Protein AF-A0A920NLA9-F1 (afdb_monomer_lite)

Secondary structure (DSSP, 8-state):
-HHHHHHHHHHHHHHHHHHHHTT-HHHHHHHHHHHHHHHHHHHHHHHHHHHHHHHHHHHHHHHHHHHHHS---

Foldseek 3Di:
DVVLVVVLVVLLCVLVVQCVVVVHNVRSVVSCVVSVVVSVVSVVVVVVVVVVVVVVVVVVVCVVVVCVVCVPD

pLDDT: mean 92.41, std 7.72, range [56.66, 98.12]

Sequence (73 aa):
MTGGHIALLAILSFMAIFADMFHSVFAGLGVALISVPLAVAISGLEIIVIIVQAYVFTLLSAVFIGMAINVHH

Radius of gyration: 20.7 Å; chains: 1; bounding box: 46×11×59 Å

Structure (mmCIF, N/CA/C/O backbone):
data_AF-A0A920NLA9-F1
#
_entry.id   AF-A0A920NLA9-F1
#
loop_
_atom_site.group_PDB
_atom_site.id
_atom_site.type_symbol
_atom_site.label_atom_id
_atom_site.label_alt_id
_atom_site.label_comp_id
_atom_site.label_asym_id
_atom_site.label_entity_id
_atom_site.label_seq_id
_atom_site.pdbx_PDB_ins_code
_atom_site.Cartn_x
_atom_site.Cartn_y
_atom_site.Cartn_z
_atom_site.occupancy
_atom_site.B_iso_or_equiv
_atom_site.auth_seq_id
_atom_site.auth_comp_id
_atom_site.auth_asym_id
_atom_site.auth_atom_id
_atom_site.pdbx_PDB_model_num
ATOM 1 N N . MET A 1 1 ? -9.832 -0.713 3.194 1.00 82.38 1 MET A N 1
ATOM 2 C CA . MET A 1 1 ? -8.858 -1.708 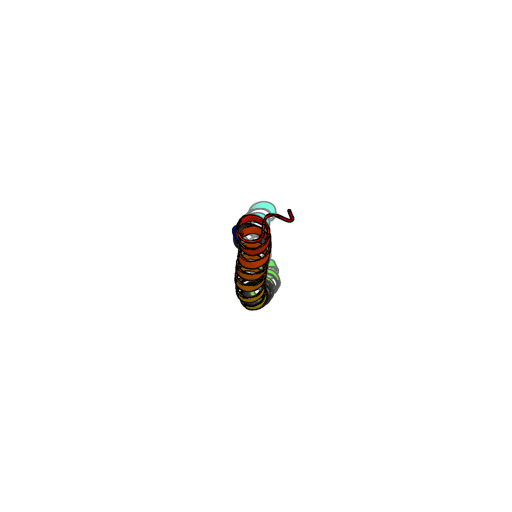2.690 1.00 82.38 1 MET A CA 1
ATOM 3 C C . MET A 1 1 ? -8.713 -1.706 1.177 1.00 82.38 1 MET A C 1
ATOM 5 O O . MET A 1 1 ? -7.591 -1.722 0.706 1.00 82.38 1 MET A O 1
ATOM 9 N N . THR A 1 2 ? -9.803 -1.619 0.410 1.00 90.06 2 THR A N 1
ATOM 10 C CA . THR A 1 2 ? -9.759 -1.609 -1.066 1.00 90.06 2 THR A CA 1
ATOM 11 C C . THR A 1 2 ? -8.939 -0.461 -1.664 1.00 90.06 2 THR A C 1
ATOM 13 O O . THR A 1 2 ? -8.240 -0.672 -2.645 1.00 90.06 2 THR A O 1
ATOM 16 N N . GLY A 1 3 ? -8.973 0.736 -1.067 1.00 90.25 3 GLY A N 1
ATOM 17 C CA . GLY A 1 3 ? -8.268 1.910 -1.601 1.00 90.25 3 GLY A CA 1
ATOM 18 C C . GLY A 1 3 ? -6.755 1.724 -1.778 1.00 90.25 3 GLY A C 1
ATOM 19 O O . GLY A 1 3 ? -6.228 2.082 -2.827 1.00 90.25 3 GLY A O 1
ATOM 20 N N . GLY A 1 4 ? -6.067 1.123 -0.800 1.00 90.56 4 GLY A N 1
ATOM 21 C CA . GLY A 1 4 ? -4.622 0.878 -0.893 1.00 90.56 4 GLY A CA 1
ATOM 22 C C . GLY A 1 4 ? -4.273 -0.162 -1.961 1.00 90.56 4 GLY A C 1
ATOM 23 O O . GLY A 1 4 ? -3.380 0.060 -2.778 1.00 90.56 4 GLY A O 1
ATOM 24 N N . HIS A 1 5 ? -5.076 -1.222 -2.072 1.00 92.38 5 HIS A N 1
ATOM 25 C CA . HIS A 1 5 ? -4.890 -2.254 -3.092 1.00 92.38 5 HIS A CA 1
ATOM 26 C C . HIS A 1 5 ? -5.111 -1.708 -4.513 1.00 92.38 5 HIS A C 1
ATOM 28 O O . HIS A 1 5 ? -4.353 -2.032 -5.425 1.00 92.38 5 HIS A O 1
ATOM 34 N N . ILE A 1 6 ? -6.102 -0.831 -4.715 1.00 95.19 6 ILE A N 1
ATOM 35 C CA . ILE A 1 6 ? -6.313 -0.159 -6.009 1.00 95.19 6 ILE A CA 1
ATOM 36 C C . ILE A 1 6 ? -5.143 0.775 -6.350 1.00 95.19 6 ILE A C 1
ATOM 38 O O . ILE A 1 6 ? -4.712 0.813 -7.502 1.00 95.19 6 ILE A O 1
ATOM 42 N N . ALA A 1 7 ? -4.587 1.486 -5.364 1.00 92.94 7 ALA A N 1
ATOM 43 C CA . ALA A 1 7 ? -3.415 2.334 -5.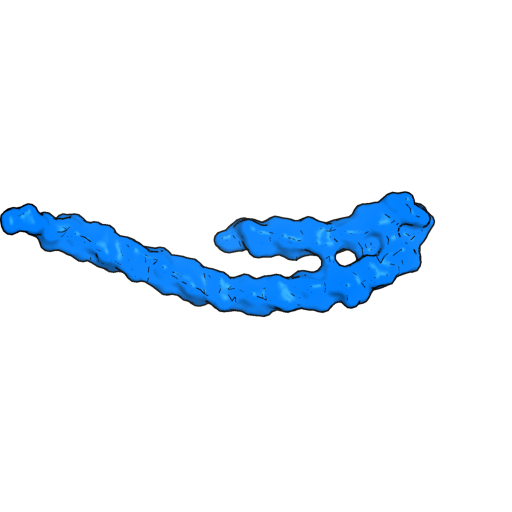578 1.00 92.94 7 ALA A CA 1
ATOM 44 C C . ALA A 1 7 ? -2.185 1.519 -6.020 1.00 92.94 7 ALA A C 1
ATOM 46 O O . ALA A 1 7 ? -1.492 1.920 -6.956 1.00 92.94 7 ALA A O 1
ATOM 47 N N . LEU A 1 8 ? -1.951 0.349 -5.411 1.00 95.00 8 LEU A N 1
ATOM 48 C CA . LEU A 1 8 ? -0.880 -0.569 -5.817 1.00 95.00 8 LEU A CA 1
ATOM 49 C C . LEU A 1 8 ? -1.053 -1.044 -7.263 1.00 95.00 8 LEU A C 1
ATOM 51 O O . LEU A 1 8 ? -0.102 -0.989 -8.045 1.00 95.00 8 LEU A O 1
ATOM 55 N N . LEU A 1 9 ? -2.268 -1.457 -7.640 1.00 94.56 9 LEU A N 1
ATOM 56 C CA . LEU A 1 9 ? -2.570 -1.870 -9.012 1.00 94.56 9 LEU A CA 1
ATOM 57 C C . LEU A 1 9 ? -2.314 -0.737 -10.014 1.00 94.56 9 LEU A C 1
ATOM 59 O O . LEU A 1 9 ? -1.709 -0.976 -11.059 1.00 94.56 9 LEU A O 1
ATOM 63 N N . ALA A 1 10 ? -2.711 0.496 -9.692 1.00 94.12 10 ALA A N 1
ATOM 64 C CA . ALA A 1 10 ? -2.486 1.651 -10.558 1.00 94.12 10 ALA A CA 1
ATOM 65 C C . ALA A 1 10 ? -0.988 1.956 -10.750 1.00 94.12 10 ALA A C 1
ATOM 67 O O . ALA A 1 10 ? -0.531 2.123 -11.880 1.00 94.12 10 ALA A O 1
ATOM 68 N N . ILE A 1 11 ? -0.208 1.965 -9.664 1.00 94.75 11 ILE A N 1
ATOM 69 C CA . ILE A 1 11 ? 1.226 2.302 -9.693 1.00 94.75 11 ILE A CA 1
ATOM 70 C C . ILE A 1 11 ? 2.047 1.239 -10.422 1.00 94.75 11 ILE A C 1
ATOM 72 O O . ILE A 1 11 ? 2.943 1.573 -11.203 1.00 94.75 11 ILE A O 1
ATOM 76 N N . LEU A 1 12 ? 1.737 -0.040 -10.200 1.00 94.81 12 LEU A N 1
ATOM 77 C CA . LEU A 1 12 ? 2.394 -1.131 -10.916 1.00 94.81 12 LEU A CA 1
ATOM 78 C C . LEU A 1 12 ? 2.007 -1.138 -12.400 1.00 94.81 12 LEU A C 1
ATOM 80 O O . LEU A 1 12 ? 2.847 -1.438 -13.243 1.00 94.81 12 LEU A O 1
ATOM 84 N N . SER A 1 13 ? 0.784 -0.725 -12.746 1.00 94.88 13 SER A N 1
ATOM 85 C CA . SER A 1 13 ? 0.349 -0.616 -14.147 1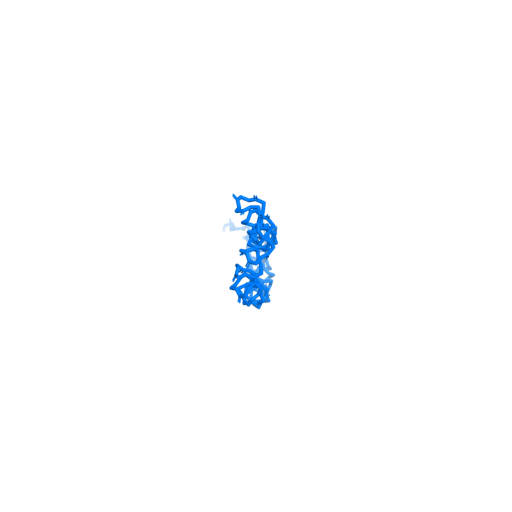.00 94.88 13 SER A CA 1
ATOM 86 C C . SER A 1 13 ? 1.110 0.453 -14.938 1.00 94.88 13 SER A C 1
ATOM 88 O O . SER A 1 13 ? 1.202 0.341 -16.160 1.00 94.88 13 SER A O 1
ATOM 90 N N . PHE A 1 14 ? 1.716 1.453 -14.285 1.00 93.12 14 PHE A N 1
ATOM 91 C CA . PHE A 1 14 ? 2.506 2.477 -14.979 1.00 93.12 14 PHE A CA 1
ATOM 92 C C . PHE A 1 14 ? 3.658 1.898 -15.800 1.00 93.12 14 PHE A C 1
ATOM 94 O O . PHE A 1 14 ? 3.911 2.399 -16.891 1.00 93.12 14 PHE A O 1
ATOM 101 N N . MET A 1 15 ? 4.311 0.820 -15.351 1.00 93.50 15 MET A N 1
ATOM 102 C CA . MET A 1 15 ? 5.385 0.205 -16.143 1.00 93.50 15 MET A CA 1
ATOM 103 C C . MET A 1 15 ? 4.862 -0.340 -17.482 1.00 93.50 15 MET A C 1
ATOM 105 O O . MET A 1 15 ? 5.524 -0.191 -18.505 1.00 93.50 15 MET A O 1
ATOM 109 N N . ALA A 1 16 ? 3.659 -0.926 -17.484 1.00 92.88 16 ALA A N 1
ATOM 110 C CA . ALA A 1 16 ? 3.035 -1.483 -18.679 1.00 92.88 16 ALA A CA 1
ATOM 111 C C . ALA A 1 16 ? 2.520 -0.370 -19.600 1.00 92.88 16 ALA A C 1
ATOM 113 O O . ALA A 1 16 ? 2.780 -0.397 -20.799 1.00 92.88 16 ALA A O 1
ATOM 114 N N . ILE A 1 17 ? 1.872 0.649 -19.026 1.00 95.06 17 ILE A N 1
ATOM 115 C CA . ILE A 1 17 ? 1.357 1.807 -19.770 1.00 95.06 17 ILE A CA 1
ATOM 116 C C . ILE A 1 17 ? 2.499 2.561 -20.460 1.00 95.06 17 ILE A C 1
ATOM 118 O O . ILE A 1 17 ? 2.382 2.927 -21.624 1.00 95.06 17 ILE A O 1
ATOM 122 N N . PHE A 1 18 ? 3.622 2.777 -19.772 1.00 92.88 18 PHE A N 1
ATOM 123 C CA . PHE A 1 18 ? 4.761 3.492 -20.347 1.00 92.88 18 PHE A CA 1
ATOM 124 C C . PHE A 1 18 ? 5.546 2.634 -21.345 1.00 92.88 18 PHE A C 1
ATOM 126 O O . PHE A 1 18 ? 6.036 3.170 -22.338 1.00 92.88 18 PHE A O 1
ATOM 133 N N . ALA A 1 19 ? 5.648 1.318 -21.131 1.00 93.38 19 ALA A N 1
ATOM 134 C CA . ALA A 1 19 ? 6.231 0.421 -22.130 1.00 93.38 19 ALA A CA 1
ATOM 135 C C . ALA A 1 19 ? 5.470 0.490 -23.463 1.00 93.38 19 ALA A C 1
ATOM 137 O O . ALA A 1 19 ? 6.098 0.581 -24.518 1.00 93.38 19 ALA A O 1
ATOM 138 N N . ASP A 1 20 ? 4.135 0.487 -23.392 1.00 94.12 20 ASP A N 1
ATOM 139 C CA . ASP A 1 20 ? 3.251 0.560 -24.555 1.00 94.12 20 ASP A CA 1
ATOM 140 C C . ASP A 1 20 ? 3.279 1.955 -25.198 1.00 94.12 20 ASP A C 1
ATOM 142 O O . ASP A 1 20 ? 3.561 2.086 -26.382 1.00 94.12 20 ASP A O 1
ATOM 146 N N . MET A 1 21 ? 3.140 3.025 -24.407 1.00 93.25 21 MET A N 1
ATOM 147 C CA . MET A 1 21 ? 3.125 4.408 -24.907 1.00 93.25 21 MET A CA 1
ATOM 148 C C . MET A 1 21 ? 4.399 4.806 -25.667 1.00 93.25 21 MET A C 1
ATOM 150 O O . MET A 1 21 ? 4.333 5.576 -26.625 1.00 93.25 21 MET A O 1
ATOM 154 N N . PHE A 1 22 ? 5.562 4.301 -25.249 1.00 91.44 22 PHE A N 1
ATOM 155 C CA . PHE A 1 22 ? 6.843 4.581 -25.907 1.00 91.44 22 PHE A CA 1
ATOM 156 C C . PHE A 1 22 ? 7.288 3.470 -26.870 1.00 91.44 22 PHE A C 1
ATOM 158 O O . PHE A 1 22 ? 8.400 3.551 -27.398 1.00 91.44 22 PHE A O 1
ATOM 165 N N . HIS A 1 23 ? 6.463 2.430 -27.071 1.00 90.88 23 HIS A N 1
ATOM 166 C CA . HIS A 1 23 ? 6.800 1.202 -27.806 1.00 90.88 23 HIS A CA 1
ATOM 167 C C . HIS A 1 23 ? 8.199 0.661 -27.453 1.00 90.88 23 HIS A C 1
ATOM 169 O O . HIS A 1 23 ? 8.956 0.203 -28.312 1.00 90.88 23 HIS A O 1
ATOM 175 N N . SER A 1 24 ? 8.581 0.772 -26.180 1.00 92.38 24 SER A N 1
ATOM 176 C CA . SER A 1 24 ? 9.942 0.515 -25.720 1.00 92.38 24 SER A CA 1
ATOM 177 C C . SER A 1 24 ? 9.927 -0.186 -24.375 1.00 92.38 24 SER A C 1
ATOM 179 O O . SER A 1 24 ? 9.534 0.372 -23.349 1.00 92.38 24 SER A O 1
ATOM 181 N N . VAL A 1 25 ? 10.458 -1.408 -24.365 1.00 90.25 25 VAL A N 1
ATOM 182 C CA . VAL A 1 25 ? 10.638 -2.202 -23.142 1.00 90.25 25 VAL A CA 1
ATOM 183 C C . VAL A 1 25 ? 11.542 -1.472 -22.142 1.00 90.25 25 VAL A C 1
ATOM 185 O O . VAL A 1 25 ? 11.312 -1.537 -20.936 1.00 90.25 25 VAL A O 1
ATOM 188 N N . PHE A 1 26 ? 12.530 -0.713 -22.628 1.00 92.06 26 PHE A N 1
ATOM 189 C CA . PHE A 1 26 ? 13.425 0.074 -21.778 1.00 92.06 26 PHE A CA 1
ATOM 190 C C . PHE A 1 26 ? 12.702 1.214 -21.054 1.00 92.06 26 PHE A C 1
ATOM 192 O O . PHE A 1 26 ? 13.042 1.506 -19.909 1.00 92.06 26 PHE A O 1
ATOM 199 N N . ALA A 1 27 ? 11.685 1.825 -21.674 1.00 91.00 27 ALA A N 1
ATOM 200 C CA . ALA A 1 27 ? 10.871 2.848 -21.020 1.00 91.00 27 ALA A CA 1
ATOM 201 C C . ALA A 1 27 ? 10.063 2.252 -19.855 1.00 91.00 27 ALA A C 1
ATOM 203 O O . ALA A 1 27 ? 10.058 2.810 -18.757 1.00 91.00 27 ALA A O 1
ATOM 204 N N . GLY A 1 28 ? 9.462 1.073 -20.056 1.00 91.69 28 GLY A N 1
ATOM 205 C CA . GLY A 1 28 ? 8.771 0.336 -18.994 1.00 91.69 28 GLY A CA 1
ATOM 206 C C . GLY A 1 28 ? 9.693 -0.079 -17.848 1.00 91.69 28 GLY A C 1
ATOM 207 O O . GLY A 1 28 ? 9.357 0.124 -16.683 1.00 91.69 28 GLY A O 1
ATOM 208 N N . LEU A 1 29 ? 10.885 -0.595 -18.166 1.00 93.25 29 LEU A N 1
ATOM 209 C CA . LEU A 1 29 ? 11.913 -0.943 -17.176 1.00 93.25 29 LEU A CA 1
ATOM 210 C C . LEU A 1 29 ? 12.385 0.276 -16.374 1.00 93.25 29 LEU A C 1
ATOM 212 O O . LEU A 1 29 ? 12.535 0.181 -15.157 1.00 93.25 29 LEU A O 1
ATOM 216 N N . GLY A 1 30 ? 12.571 1.426 -17.029 1.00 93.56 30 GLY A N 1
ATOM 217 C CA . GLY A 1 30 ? 12.933 2.675 -16.357 1.00 93.56 30 GLY A CA 1
ATOM 218 C C . GLY A 1 30 ? 11.883 3.114 -15.335 1.00 93.56 30 GLY A C 1
ATOM 219 O O . GLY A 1 30 ? 12.228 3.481 -14.214 1.00 93.56 30 GLY A O 1
ATOM 220 N N . VAL A 1 31 ? 10.598 3.004 -15.682 1.00 94.69 31 VAL A N 1
ATOM 221 C CA . VAL A 1 31 ? 9.489 3.307 -14.761 1.00 94.69 31 VAL A CA 1
ATOM 222 C C . VAL A 1 31 ? 9.377 2.259 -13.651 1.00 94.69 31 VAL A C 1
ATOM 224 O O . VAL A 1 31 ? 9.133 2.614 -12.497 1.00 94.69 31 VAL A O 1
ATOM 227 N N . ALA A 1 32 ? 9.626 0.981 -13.953 1.00 94.31 32 ALA A N 1
ATOM 228 C CA . ALA A 1 32 ? 9.592 -0.100 -12.967 1.00 94.31 32 ALA A CA 1
ATOM 229 C C . ALA A 1 32 ? 10.579 0.123 -11.806 1.00 94.31 32 ALA A C 1
ATOM 231 O O . ALA A 1 32 ? 10.247 -0.194 -10.663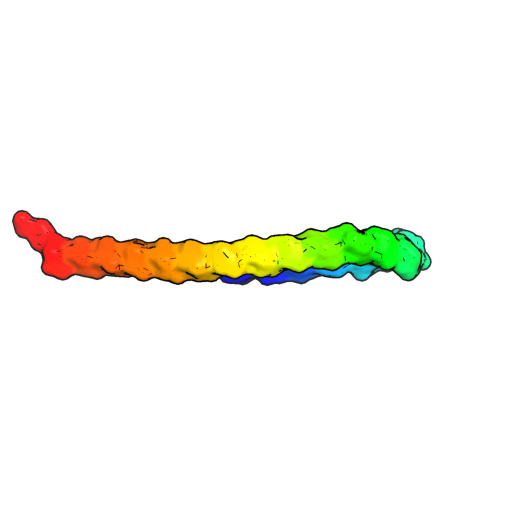 1.00 94.31 32 ALA A O 1
ATOM 232 N N . LEU A 1 33 ? 11.742 0.735 -12.067 1.00 95.00 33 LEU A N 1
ATOM 233 C CA . LEU A 1 33 ? 12.722 1.085 -11.028 1.00 95.00 33 LEU A CA 1
ATOM 234 C C . LEU A 1 33 ? 12.170 2.047 -9.966 1.00 95.00 33 LEU A C 1
ATOM 236 O O . LEU A 1 33 ? 12.671 2.054 -8.846 1.00 95.00 33 LEU A O 1
ATOM 240 N N . ILE A 1 34 ? 11.143 2.833 -10.296 1.00 94.56 34 ILE A N 1
ATOM 241 C CA . ILE A 1 34 ? 10.487 3.764 -9.368 1.00 94.56 34 ILE A CA 1
ATOM 242 C C . ILE A 1 34 ? 9.192 3.150 -8.822 1.00 94.56 34 ILE A C 1
ATOM 244 O O . ILE A 1 34 ? 8.951 3.182 -7.613 1.00 94.56 34 ILE A O 1
ATOM 248 N N . SER A 1 35 ? 8.371 2.555 -9.693 1.00 94.88 35 SER A N 1
ATOM 249 C CA . SER A 1 35 ? 7.074 1.982 -9.315 1.00 94.88 35 SER A CA 1
ATOM 250 C C . SER A 1 35 ? 7.195 0.824 -8.325 1.00 94.88 35 SER A C 1
ATOM 252 O O . SER A 1 35 ? 6.366 0.723 -7.423 1.00 94.88 35 SER A O 1
ATOM 254 N N . VAL A 1 36 ? 8.211 -0.041 -8.451 1.00 95.19 36 VAL A N 1
ATOM 255 C CA . VAL A 1 36 ? 8.365 -1.208 -7.564 1.00 95.19 36 VAL A CA 1
ATOM 256 C C . VAL A 1 36 ? 8.732 -0.794 -6.131 1.00 95.19 36 VAL A C 1
ATOM 258 O O . VAL A 1 36 ? 8.009 -1.196 -5.217 1.00 95.19 36 VAL A O 1
ATOM 261 N N . PRO A 1 37 ? 9.763 0.042 -5.879 1.00 95.81 37 PRO A N 1
ATOM 262 C CA . PRO A 1 37 ? 10.034 0.539 -4.528 1.00 95.81 37 PRO A CA 1
ATOM 263 C C . PRO A 1 37 ? 8.862 1.316 -3.921 1.00 95.81 37 PRO A C 1
ATOM 265 O O . PRO A 1 37 ? 8.568 1.156 -2.736 1.00 95.81 37 PRO A O 1
ATOM 268 N N . LEU A 1 38 ? 8.157 2.116 -4.729 1.00 95.62 38 LEU A N 1
ATOM 269 C CA . LEU A 1 38 ? 6.972 2.842 -4.275 1.00 95.62 38 LEU A CA 1
ATOM 270 C C . LEU A 1 38 ? 5.846 1.884 -3.857 1.00 95.62 38 LEU A C 1
ATOM 272 O O . LEU A 1 38 ? 5.237 2.080 -2.807 1.00 95.62 38 LEU A O 1
ATOM 276 N N . ALA A 1 39 ? 5.600 0.828 -4.636 1.00 95.56 39 ALA A N 1
ATOM 277 C CA . ALA A 1 39 ? 4.629 -0.203 -4.287 1.00 95.56 39 ALA A CA 1
ATOM 278 C C . ALA A 1 39 ? 4.997 -0.902 -2.968 1.00 95.56 39 ALA A C 1
ATOM 280 O O . ALA A 1 39 ? 4.136 -1.073 -2.111 1.00 95.56 39 ALA A O 1
ATOM 281 N N . VAL A 1 40 ? 6.277 -1.225 -2.745 1.00 95.94 40 VAL A N 1
ATOM 282 C CA . VAL A 1 40 ? 6.737 -1.798 -1.466 1.00 95.94 40 VAL A CA 1
ATOM 283 C C . VAL A 1 40 ? 6.485 -0.841 -0.296 1.00 95.94 40 VAL A C 1
ATOM 285 O O . VAL A 1 40 ? 5.990 -1.269 0.748 1.00 95.94 40 VAL A O 1
ATOM 288 N N . ALA A 1 41 ? 6.773 0.453 -0.465 1.00 95.81 41 ALA A N 1
ATOM 289 C CA . ALA A 1 41 ? 6.524 1.458 0.567 1.00 95.81 41 ALA A CA 1
ATOM 290 C C . ALA A 1 41 ? 5.028 1.575 0.916 1.00 95.81 41 ALA A C 1
ATOM 292 O O . ALA A 1 41 ? 4.671 1.644 2.093 1.00 95.81 41 ALA A O 1
ATOM 293 N N . ILE A 1 42 ? 4.149 1.539 -0.091 1.00 95.69 42 ILE A N 1
ATOM 294 C CA . ILE A 1 42 ? 2.693 1.567 0.106 1.00 95.69 42 ILE A CA 1
ATOM 295 C C . ILE A 1 42 ? 2.209 0.295 0.803 1.00 95.69 42 ILE A C 1
ATOM 297 O O . ILE A 1 42 ? 1.419 0.392 1.739 1.00 95.69 42 ILE A O 1
ATOM 301 N N . SER A 1 43 ? 2.721 -0.881 0.436 1.00 94.19 43 SER A N 1
ATOM 302 C CA . SER A 1 43 ? 2.413 -2.124 1.153 1.00 94.19 43 SER A CA 1
ATOM 303 C C . SER A 1 43 ? 2.842 -2.059 2.625 1.00 94.19 43 SER A C 1
ATOM 305 O O . SER A 1 43 ? 2.136 -2.554 3.500 1.00 94.19 43 SER A O 1
ATOM 307 N N . GLY A 1 44 ? 3.964 -1.395 2.930 1.00 94.75 44 GLY A N 1
ATOM 308 C CA . GLY A 1 44 ? 4.366 -1.104 4.310 1.00 94.75 44 GLY A CA 1
ATOM 309 C C . GLY A 1 44 ? 3.378 -0.184 5.036 1.00 94.75 44 GLY A C 1
ATOM 310 O O . GLY A 1 44 ? 3.010 -0.451 6.181 1.00 94.75 44 GLY A O 1
ATOM 311 N N . LEU A 1 45 ? 2.891 0.864 4.363 1.00 95.56 45 LEU A N 1
ATOM 312 C CA . LEU A 1 45 ? 1.845 1.746 4.892 1.00 95.56 45 LEU A CA 1
ATOM 313 C C . LEU A 1 45 ? 0.539 0.983 5.169 1.00 95.56 45 LEU A C 1
ATOM 315 O O . LEU A 1 45 ? -0.122 1.257 6.172 1.00 95.56 45 LEU A O 1
ATOM 319 N N . GLU A 1 46 ? 0.178 -0.001 4.339 1.00 95.62 46 GLU A N 1
ATOM 320 C CA . GLU A 1 46 ? -1.024 -0.813 4.557 1.00 95.62 46 GLU A CA 1
ATOM 321 C C . GLU A 1 46 ? -0.995 -1.580 5.884 1.00 95.62 46 GLU A C 1
ATOM 323 O O . GLU A 1 46 ? -2.048 -1.729 6.501 1.00 95.62 46 GLU A O 1
ATOM 328 N N . ILE A 1 47 ? 0.182 -1.980 6.385 1.00 94.94 47 ILE A N 1
ATOM 329 C CA . ILE A 1 47 ? 0.318 -2.624 7.706 1.00 94.94 47 ILE A CA 1
ATOM 330 C C . ILE A 1 47 ? -0.172 -1.688 8.819 1.00 94.94 47 ILE A C 1
ATOM 332 O O . ILE A 1 47 ? -0.880 -2.100 9.738 1.00 94.94 47 ILE A O 1
ATOM 336 N N . ILE A 1 48 ? 0.166 -0.403 8.729 1.00 96.19 48 ILE A N 1
ATOM 337 C CA . ILE A 1 48 ? -0.291 0.601 9.695 1.00 96.19 48 ILE A CA 1
ATOM 338 C C . ILE A 1 48 ? -1.801 0.802 9.544 1.00 96.19 48 ILE A C 1
ATOM 340 O O . ILE A 1 48 ? -2.536 0.799 10.534 1.00 96.19 48 ILE A O 1
ATOM 344 N N . VAL A 1 49 ? -2.274 0.928 8.300 1.00 96.31 49 VAL A N 1
ATOM 345 C CA . VAL A 1 49 ? -3.694 1.143 8.001 1.00 96.31 49 VAL A CA 1
ATOM 346 C C . VAL A 1 49 ? -4.556 -0.007 8.519 1.00 96.31 49 VAL A C 1
ATOM 348 O O . VAL A 1 49 ? -5.605 0.276 9.089 1.00 96.31 49 VAL A O 1
ATOM 351 N N . ILE A 1 50 ? -4.143 -1.277 8.399 1.00 95.94 50 ILE A N 1
ATOM 352 C CA . ILE A 1 50 ? -4.947 -2.402 8.919 1.00 95.94 50 ILE A CA 1
ATOM 353 C C . ILE A 1 50 ? -5.085 -2.358 10.442 1.00 95.94 50 ILE A C 1
ATOM 355 O O . ILE A 1 50 ? -6.179 -2.595 10.956 1.00 95.94 50 ILE A O 1
ATOM 359 N N . ILE A 1 51 ? -4.012 -2.012 11.161 1.00 96.81 51 ILE A N 1
ATOM 360 C CA . ILE A 1 51 ? -4.024 -1.929 12.627 1.00 96.81 51 ILE A CA 1
ATOM 361 C C . ILE A 1 51 ? -4.951 -0.792 13.059 1.00 96.81 51 ILE A C 1
ATOM 363 O O . ILE A 1 51 ? -5.829 -0.988 13.902 1.00 96.81 51 ILE A O 1
ATOM 367 N N . VAL A 1 52 ? -4.804 0.381 12.436 1.00 97.00 52 VAL A N 1
ATOM 368 C CA . VAL A 1 52 ? -5.648 1.549 12.720 1.00 97.00 52 VAL A CA 1
ATOM 369 C C . VAL A 1 52 ? -7.104 1.269 12.361 1.00 97.00 52 VAL A C 1
ATOM 371 O O . VAL A 1 52 ? -7.996 1.584 13.142 1.00 97.00 52 VAL A O 1
ATOM 374 N N . GLN A 1 53 ? -7.369 0.642 11.217 1.00 96.81 53 GLN A N 1
ATOM 375 C CA . GLN A 1 53 ? -8.725 0.346 10.766 1.00 96.81 53 GLN A CA 1
ATOM 376 C C . GLN A 1 53 ? -9.445 -0.609 11.722 1.00 96.81 53 GLN A C 1
ATOM 378 O O . GLN A 1 53 ? -10.617 -0.383 12.032 1.00 96.81 53 GLN A O 1
ATOM 383 N N . ALA A 1 54 ? -8.756 -1.649 12.199 1.00 96.94 54 ALA A N 1
ATOM 384 C CA . ALA A 1 54 ? -9.305 -2.574 13.183 1.00 96.94 54 ALA A CA 1
ATOM 385 C C . ALA A 1 54 ? -9.573 -1.869 14.523 1.00 96.94 54 ALA A C 1
ATOM 387 O O . ALA A 1 54 ? -10.651 -2.033 15.090 1.00 96.94 54 ALA A O 1
ATOM 388 N N . TYR A 1 55 ? -8.637 -1.037 14.992 1.00 97.69 55 TYR A N 1
ATOM 389 C CA . TYR A 1 55 ? -8.793 -0.261 16.226 1.00 97.69 55 TYR A CA 1
ATOM 390 C C . TYR A 1 55 ? -9.958 0.735 16.160 1.00 97.69 55 TYR A C 1
ATOM 392 O O . TYR A 1 55 ? -10.803 0.769 17.051 1.00 97.69 55 TYR A O 1
ATOM 400 N N . VAL A 1 56 ? -10.039 1.533 15.093 1.00 97.88 56 VAL A N 1
ATOM 401 C CA . VAL A 1 56 ? -11.117 2.516 14.922 1.00 97.88 56 VAL A CA 1
ATOM 402 C C . VAL A 1 56 ? -12.466 1.806 14.835 1.00 97.88 56 VAL A C 1
ATOM 404 O O . VAL A 1 56 ? -13.436 2.259 15.438 1.00 97.88 56 VAL A O 1
ATOM 407 N N . PHE A 1 57 ? -12.531 0.663 14.149 1.00 98.12 57 PHE A N 1
ATOM 408 C CA . PHE A 1 57 ? -13.752 -0.131 14.082 1.00 98.12 57 PHE A CA 1
ATOM 409 C C . PHE A 1 57 ? -14.203 -0.626 15.463 1.00 98.12 57 PHE A C 1
ATOM 411 O O . PHE A 1 57 ? -15.375 -0.467 15.814 1.00 98.12 57 PHE A O 1
ATOM 418 N N . THR A 1 58 ? -13.300 -1.204 16.260 1.00 97.44 58 THR A N 1
ATOM 419 C CA . THR A 1 58 ? -13.658 -1.728 17.587 1.00 97.44 58 THR A CA 1
ATOM 420 C C . THR A 1 58 ? -14.015 -0.613 18.562 1.00 97.44 58 THR A C 1
ATOM 422 O O . THR A 1 58 ? -14.995 -0.752 19.292 1.00 97.44 58 THR A O 1
ATOM 425 N N . LEU A 1 59 ? -13.296 0.513 18.531 1.00 98.00 59 LEU A N 1
ATOM 426 C CA . LEU A 1 59 ? -13.601 1.685 19.351 1.00 98.00 59 LEU A CA 1
ATOM 427 C C . LEU A 1 59 ? -14.991 2.235 19.032 1.00 98.00 59 LEU A C 1
ATOM 429 O O . LEU A 1 59 ? -15.802 2.404 19.941 1.00 98.00 59 LEU A O 1
ATOM 433 N N . LEU A 1 60 ? -15.290 2.475 17.752 1.00 97.38 60 LEU A N 1
ATOM 434 C CA . LEU A 1 60 ? -16.603 2.978 17.344 1.00 97.38 60 LEU A CA 1
ATOM 435 C C . LEU A 1 60 ? -17.713 1.984 17.696 1.00 97.38 60 LEU A C 1
ATOM 437 O O . LEU A 1 60 ? -18.758 2.391 18.197 1.00 97.38 60 LEU A O 1
ATOM 441 N N . SER A 1 61 ? -17.464 0.684 17.515 1.00 97.00 61 SER A N 1
ATOM 442 C CA . SER A 1 61 ? -18.409 -0.363 17.916 1.00 97.00 61 SER A CA 1
ATOM 443 C C . SER A 1 61 ? -18.690 -0.317 19.418 1.00 97.00 61 SER A C 1
ATOM 445 O O . SER A 1 61 ? -19.850 -0.304 19.817 1.00 97.00 61 SER A O 1
ATOM 447 N N . ALA A 1 62 ? -17.655 -0.230 20.258 1.00 96.12 62 ALA A N 1
ATOM 448 C CA . ALA A 1 62 ? -17.812 -0.142 21.708 1.00 96.12 62 ALA A CA 1
ATOM 449 C C . ALA A 1 62 ? -18.571 1.124 22.136 1.00 96.12 62 ALA A C 1
ATOM 451 O O . ALA A 1 62 ? -19.440 1.048 23.002 1.00 96.12 62 ALA A O 1
ATOM 452 N N . VAL A 1 63 ? -18.293 2.268 21.501 1.00 95.75 63 VAL A N 1
ATOM 453 C CA . VAL A 1 63 ? -18.991 3.535 21.769 1.00 95.75 63 VAL A CA 1
ATOM 454 C C . VAL A 1 63 ? -20.472 3.438 21.394 1.00 95.75 63 VAL A C 1
ATOM 456 O O . VAL A 1 63 ? -21.330 3.769 22.210 1.00 95.75 63 VAL A O 1
ATOM 459 N N . PHE A 1 64 ? -20.800 2.940 20.199 1.00 94.75 64 PHE A N 1
ATOM 460 C CA . PHE A 1 64 ? -22.192 2.8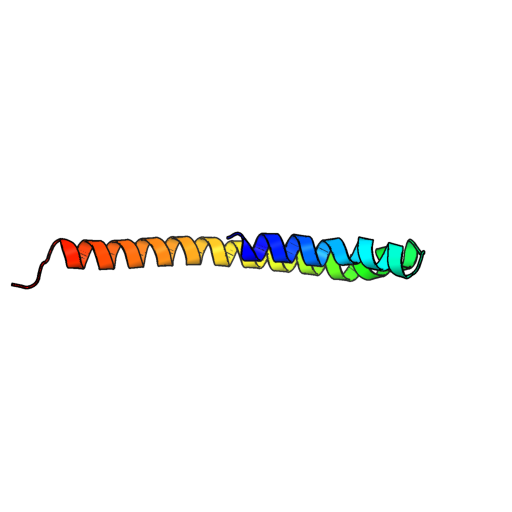20 19.753 1.00 94.75 64 PHE A CA 1
ATOM 461 C C . PHE A 1 64 ? -22.981 1.785 20.557 1.00 94.75 64 PHE A C 1
ATOM 463 O O . PHE A 1 64 ? -24.119 2.050 20.942 1.00 94.75 64 PHE A O 1
ATOM 470 N N . ILE A 1 65 ? -22.373 0.640 20.876 1.00 95.31 65 ILE A N 1
ATOM 471 C CA . ILE A 1 65 ? -22.992 -0.375 21.738 1.00 95.31 65 ILE A CA 1
ATOM 472 C C . ILE A 1 65 ? -23.179 0.172 23.160 1.00 95.31 65 ILE A C 1
ATOM 474 O O . ILE A 1 65 ? -24.246 0.005 23.746 1.00 95.31 65 ILE A O 1
ATOM 478 N N . GLY A 1 66 ? -22.184 0.875 23.708 1.00 92.31 66 GLY A N 1
ATOM 479 C CA . GLY A 1 66 ? -22.258 1.475 25.040 1.00 92.31 66 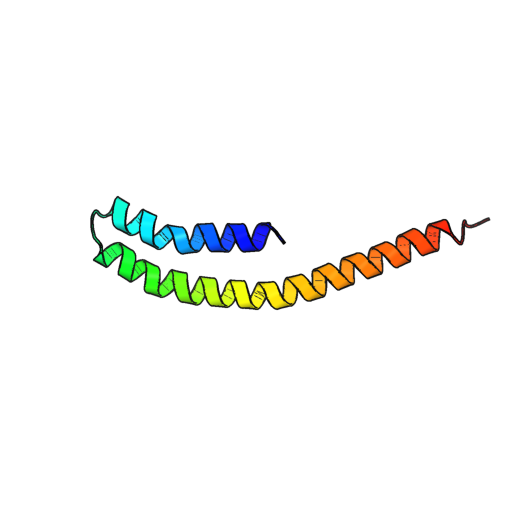GLY A CA 1
ATOM 480 C C . GLY A 1 66 ? -23.393 2.492 25.179 1.00 92.31 66 GLY A C 1
ATOM 481 O O . GLY A 1 66 ? -24.116 2.457 26.176 1.00 92.31 66 GLY A O 1
ATOM 482 N N . MET A 1 67 ? -23.597 3.335 24.158 1.00 93.06 67 MET A N 1
ATOM 483 C CA . MET A 1 67 ? -24.729 4.272 24.102 1.00 93.06 67 MET A CA 1
ATOM 484 C C . MET A 1 67 ? -26.086 3.566 23.974 1.00 93.06 67 MET A C 1
ATOM 486 O O . MET A 1 67 ? -27.084 4.078 24.469 1.00 93.06 67 MET A O 1
ATOM 490 N N . ALA A 1 68 ? -26.143 2.399 23.327 1.00 87.69 68 ALA A N 1
ATOM 491 C CA . ALA A 1 68 ? -27.380 1.630 23.195 1.00 87.69 68 ALA A CA 1
ATOM 492 C C . ALA A 1 68 ? -27.770 0.888 24.489 1.00 87.69 68 ALA A C 1
ATOM 494 O O . ALA A 1 68 ? -28.955 0.677 24.734 1.00 87.69 68 ALA A O 1
ATOM 495 N N . ILE A 1 69 ? -26.790 0.485 25.309 1.00 85.00 69 ILE A N 1
ATOM 496 C CA . ILE A 1 69 ? -27.020 -0.267 26.557 1.00 85.00 69 ILE A CA 1
ATOM 497 C C . ILE A 1 69 ? -27.322 0.668 27.734 1.00 85.00 69 ILE A C 1
ATOM 499 O O . ILE A 1 69 ? -28.218 0.381 28.523 1.00 85.00 69 ILE A O 1
ATOM 503 N N . ASN A 1 70 ? -26.611 1.792 27.847 1.00 72.00 70 ASN A N 1
ATOM 504 C CA . ASN A 1 70 ? -26.954 2.852 28.794 1.00 72.00 70 ASN A CA 1
ATOM 505 C C . ASN A 1 70 ? -27.783 3.908 28.068 1.00 72.00 70 ASN A C 1
ATOM 507 O O . ASN A 1 70 ? -27.301 5.014 27.815 1.00 72.00 70 ASN A O 1
ATOM 511 N N . VAL A 1 71 ? -29.027 3.565 27.713 1.00 61.56 71 VAL A N 1
ATOM 512 C CA . VAL A 1 71 ? -29.989 4.593 27.313 1.00 61.56 71 VAL A CA 1
ATOM 513 C C . VAL A 1 71 ? -30.079 5.561 28.489 1.00 61.56 71 VAL A C 1
ATOM 515 O O . VAL A 1 71 ? -30.461 5.175 29.593 1.00 61.56 71 VAL A O 1
ATOM 518 N N . HIS A 1 72 ? -29.610 6.791 28.279 1.00 61.56 72 HIS A N 1
ATOM 519 C CA . HIS A 1 72 ? -29.782 7.867 29.240 1.00 61.56 72 HIS A CA 1
ATOM 520 C C . HIS A 1 72 ? -31.288 8.015 29.475 1.00 61.56 72 HIS A C 1
ATOM 522 O O . HIS A 1 72 ? -32.008 8.506 28.605 1.00 61.56 72 HIS A O 1
ATOM 528 N N . HIS A 1 73 ? -31.748 7.516 30.620 1.00 56.66 73 HIS A N 1
ATOM 529 C CA . HIS A 1 73 ? -32.962 8.000 31.256 1.00 56.66 73 HIS A CA 1
ATOM 530 C C . HIS A 1 73 ? -32.670 9.361 31.887 1.00 56.66 73 HIS A C 1
ATOM 532 O O . HIS A 1 73 ? -31.550 9.528 32.428 1.00 56.66 73 HIS A O 1
#